Protein AF-A0A0F3QFW1-F1 (afdb_monomer_lite)

Organism: NCBI:txid1359194

Sequence (48 aa):
MDIANLWQEAKDIPSIETYERFILGLDLLFCFGLIDIENNLIMRKKLC

Secondary structure (DSSP, 8-state):
-BHHHHHHHHTTSTTT-SHHHHHHHHHHHHHTTSEEEETTEEEEPP--

Radius of gyration: 10.91 Å; chains: 1; bounding box: 23×20×29 Å

Foldseek 3Di:
DALVVVCVVCCPPVCQVDPVSSVVVVVVCVVVVQWDADPRDIHGDDDD

pLDDT: mean 91.62, std 7.1, range [59.31, 96.56]

Structure (mmCIF, N/CA/C/O backbone):
data_AF-A0A0F3QFW1-F1
#
_entry.id   AF-A0A0F3QFW1-F1
#
loop_
_atom_site.group_PDB
_atom_site.id
_atom_site.type_symbol
_atom_site.label_atom_id
_atom_site.label_alt_id
_atom_site.label_comp_id
_atom_site.label_asym_id
_atom_site.label_entity_id
_atom_site.label_seq_id
_atom_site.pdbx_PDB_ins_code
_atom_site.Cartn_x
_atom_site.Cartn_y
_atom_site.Ca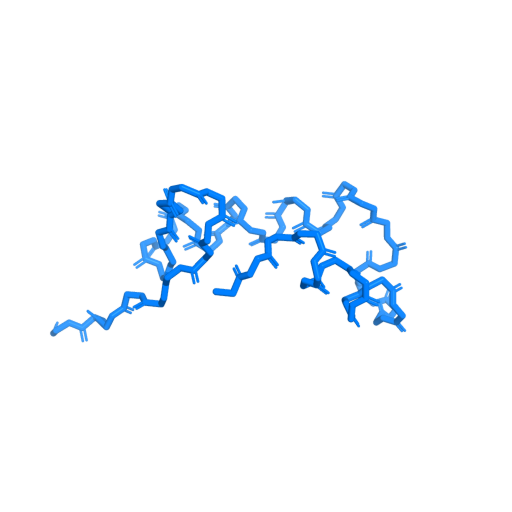rtn_z
_atom_site.occupancy
_atom_site.B_iso_or_equiv
_atom_site.auth_seq_id
_atom_site.auth_comp_id
_atom_site.auth_asym_id
_atom_site.auth_atom_id
_atom_site.pdbx_PDB_model_num
ATOM 1 N N . MET A 1 1 ? 5.896 -1.798 10.801 1.00 82.88 1 MET A N 1
ATOM 2 C CA . MET A 1 1 ? 6.905 -2.199 9.788 1.00 82.88 1 MET A CA 1
ATOM 3 C C . MET A 1 1 ? 7.073 -1.041 8.827 1.00 82.88 1 MET A C 1
ATOM 5 O O . MET A 1 1 ? 6.063 -0.440 8.490 1.00 82.88 1 MET A O 1
ATOM 9 N N . ASP A 1 2 ? 8.301 -0.700 8.444 1.00 91.88 2 ASP A N 1
ATOM 10 C CA . ASP A 1 2 ? 8.543 0.371 7.469 1.00 91.88 2 ASP A CA 1
ATOM 11 C C . ASP A 1 2 ? 7.990 -0.003 6.083 1.00 91.88 2 ASP A C 1
ATOM 13 O O . ASP A 1 2 ? 8.146 -1.144 5.640 1.00 91.88 2 ASP A O 1
ATOM 17 N N . ILE A 1 3 ? 7.325 0.948 5.419 1.00 90.75 3 ILE A N 1
ATOM 18 C CA . ILE A 1 3 ? 6.657 0.726 4.126 1.00 90.75 3 ILE A CA 1
ATOM 19 C C . ILE A 1 3 ? 7.659 0.337 3.030 1.00 90.75 3 ILE A C 1
ATOM 21 O O . ILE A 1 3 ? 7.349 -0.527 2.208 1.00 90.75 3 ILE A O 1
ATOM 25 N N . ALA A 1 4 ? 8.856 0.930 3.010 1.00 92.25 4 ALA A N 1
ATOM 26 C CA . ALA A 1 4 ? 9.852 0.636 1.984 1.00 92.25 4 ALA A CA 1
ATOM 27 C C . ALA A 1 4 ? 10.418 -0.779 2.152 1.00 92.25 4 ALA A C 1
ATOM 29 O O . ALA A 1 4 ? 10.567 -1.496 1.162 1.00 92.25 4 ALA A O 1
ATOM 30 N N . ASN A 1 5 ? 10.658 -1.207 3.393 1.00 93.62 5 ASN A N 1
ATOM 31 C CA . ASN A 1 5 ? 11.068 -2.583 3.679 1.00 93.62 5 ASN A CA 1
ATOM 32 C C . ASN A 1 5 ? 9.967 -3.590 3.321 1.00 93.62 5 ASN A C 1
ATOM 34 O O . ASN A 1 5 ? 10.255 -4.589 2.666 1.00 93.62 5 ASN A O 1
ATOM 38 N N . LEU A 1 6 ? 8.704 -3.299 3.660 1.00 93.00 6 LEU A N 1
ATOM 39 C CA . LEU A 1 6 ? 7.586 -4.161 3.269 1.00 93.00 6 LEU A CA 1
ATOM 40 C C . LEU A 1 6 ? 7.477 -4.279 1.743 1.00 93.00 6 LEU A C 1
ATOM 42 O O . LEU A 1 6 ? 7.229 -5.366 1.231 1.00 93.00 6 LEU A O 1
ATOM 46 N N . TRP A 1 7 ? 7.698 -3.187 1.008 1.00 94.69 7 TRP A N 1
ATOM 47 C CA . TRP A 1 7 ? 7.729 -3.227 -0.452 1.00 94.69 7 TRP A CA 1
ATOM 48 C C . TRP A 1 7 ? 8.848 -4.134 -0.985 1.00 94.69 7 TRP A C 1
ATOM 50 O O . TRP A 1 7 ? 8.604 -4.917 -1.902 1.00 94.69 7 TRP A O 1
ATOM 60 N N . GLN A 1 8 ? 10.055 -4.077 -0.407 1.00 95.44 8 GLN A N 1
ATOM 61 C CA . GLN A 1 8 ? 11.152 -4.956 -0.830 1.00 95.44 8 GLN A CA 1
ATOM 62 C C . GLN A 1 8 ? 10.814 -6.440 -0.667 1.00 95.44 8 GLN A C 1
ATOM 64 O O . GLN A 1 8 ? 11.235 -7.231 -1.504 1.00 95.44 8 GLN A O 1
ATOM 69 N N . GLU A 1 9 ? 10.053 -6.803 0.365 1.00 93.31 9 GLU A N 1
ATOM 70 C CA . GLU A 1 9 ? 9.588 -8.177 0.585 1.00 93.31 9 GLU A CA 1
ATOM 71 C C . GLU A 1 9 ? 8.399 -8.543 -0.322 1.00 93.31 9 GLU A C 1
ATOM 73 O O . GLU A 1 9 ? 8.289 -9.672 -0.796 1.00 93.31 9 GLU A O 1
ATOM 78 N N . ALA A 1 10 ? 7.497 -7.593 -0.578 1.00 94.25 10 ALA A N 1
ATOM 79 C CA . ALA A 1 10 ? 6.247 -7.831 -1.294 1.00 94.25 10 ALA A CA 1
ATOM 80 C C . ALA A 1 10 ? 6.399 -7.876 -2.822 1.00 94.25 10 ALA A C 1
ATOM 82 O O . ALA A 1 10 ? 5.608 -8.545 -3.487 1.00 94.25 10 ALA A O 1
ATOM 83 N N . LYS A 1 11 ? 7.392 -7.181 -3.392 1.00 94.88 11 LYS A N 1
ATOM 84 C CA . LYS A 1 11 ? 7.577 -7.067 -4.852 1.00 94.88 11 LYS A CA 1
ATOM 85 C C . LYS A 1 11 ? 7.812 -8.409 -5.555 1.00 94.88 11 LYS A C 1
ATOM 87 O O . LYS A 1 11 ? 7.464 -8.543 -6.721 1.00 94.88 11 LYS A O 1
ATOM 92 N N . ASP A 1 12 ? 8.357 -9.396 -4.844 1.00 94.94 12 ASP A N 1
ATOM 93 C CA . ASP A 1 12 ? 8.646 -10.728 -5.391 1.00 94.94 12 ASP A CA 1
ATOM 94 C C . ASP A 1 12 ? 7.411 -11.654 -5.362 1.00 94.94 12 ASP A C 1
ATOM 96 O O . ASP A 1 12 ? 7.443 -12.767 -5.889 1.00 94.94 12 ASP A O 1
ATOM 100 N N . ILE A 1 13 ? 6.298 -11.206 -4.764 1.00 96.25 13 ILE A N 1
ATOM 101 C CA . ILE A 1 13 ? 5.024 -11.930 -4.757 1.00 96.25 13 ILE A CA 1
ATOM 102 C C . ILE A 1 13 ? 4.304 -11.654 -6.088 1.00 96.25 13 ILE A C 1
ATOM 104 O O . ILE A 1 13 ? 3.915 -10.507 -6.322 1.00 96.25 13 ILE A O 1
ATOM 108 N N . PRO A 1 14 ? 4.023 -12.672 -6.931 1.00 93.19 14 PRO A N 1
ATOM 109 C CA . PRO A 1 14 ? 3.465 -12.461 -8.275 1.00 93.19 14 PRO A CA 1
ATOM 110 C C . PRO A 1 14 ? 2.122 -11.717 -8.313 1.00 93.19 14 PRO A C 1
ATOM 112 O O . PRO A 1 14 ? 1.814 -11.012 -9.267 1.00 93.19 14 PRO A O 1
ATOM 115 N N . SER A 1 15 ? 1.292 -11.858 -7.275 1.00 91.56 15 SER A N 1
ATOM 116 C CA . SER A 1 15 ? 0.014 -11.140 -7.188 1.00 91.56 15 SER A CA 1
ATOM 117 C C . SER A 1 15 ? 0.171 -9.657 -6.845 1.00 91.56 15 SER A C 1
ATOM 119 O O . SER A 1 15 ? -0.762 -8.887 -7.062 1.00 91.56 15 SER A O 1
ATOM 121 N N . ILE A 1 16 ? 1.320 -9.263 -6.289 1.00 94.38 16 ILE A N 1
ATOM 122 C CA . ILE A 1 16 ? 1.646 -7.877 -5.968 1.00 94.38 16 ILE A CA 1
ATOM 123 C C . ILE A 1 16 ? 2.456 -7.312 -7.128 1.00 94.38 16 ILE A C 1
ATOM 125 O O . ILE A 1 16 ? 1.883 -6.518 -7.850 1.00 94.38 16 ILE A O 1
ATOM 129 N N . GLU A 1 17 ? 3.681 -7.791 -7.381 1.00 87.94 17 GLU A N 1
ATOM 130 C CA . GLU A 1 17 ? 4.586 -7.531 -8.532 1.00 87.94 17 GLU A CA 1
ATOM 131 C C . GLU A 1 17 ? 4.893 -6.056 -8.894 1.00 87.94 17 GLU A C 1
ATOM 133 O O . GLU A 1 17 ? 6.033 -5.717 -9.202 1.00 87.94 17 GLU A O 1
ATOM 138 N N . THR A 1 18 ? 3.919 -5.149 -8.839 1.00 96.06 18 THR A N 1
ATOM 139 C CA . THR A 1 18 ? 4.046 -3.721 -9.120 1.00 96.06 18 THR A CA 1
ATOM 140 C C . THR A 1 18 ? 3.814 -2.890 -7.864 1.00 96.06 18 THR A C 1
ATOM 142 O O . THR A 1 18 ? 3.088 -3.277 -6.941 1.00 96.06 18 THR A O 1
ATOM 145 N N . TYR A 1 19 ? 4.424 -1.706 -7.844 1.00 94.88 19 TYR A N 1
ATOM 146 C CA . TYR A 1 19 ? 4.287 -0.775 -6.729 1.00 94.88 19 TYR A CA 1
ATOM 147 C C . TYR A 1 19 ? 2.839 -0.281 -6.580 1.00 94.88 19 TYR A C 1
ATOM 149 O O . TYR A 1 19 ? 2.336 -0.138 -5.471 1.00 94.88 19 TYR A O 1
ATOM 157 N N . GLU A 1 20 ? 2.118 -0.100 -7.686 1.00 96.56 20 GLU A N 1
ATOM 158 C CA . GLU A 1 20 ? 0.715 0.321 -7.685 1.00 96.56 20 GLU A CA 1
ATOM 159 C C . GLU A 1 20 ? -0.188 -0.721 -7.021 1.00 96.56 20 GLU A C 1
ATOM 161 O O . GLU A 1 20 ? -1.034 -0.371 -6.204 1.00 96.56 20 GLU A O 1
ATOM 166 N N . ARG A 1 21 ? 0.004 -2.010 -7.330 1.00 96.50 21 ARG A N 1
ATOM 167 C CA . ARG A 1 21 ? -0.751 -3.103 -6.698 1.00 96.50 21 ARG A CA 1
ATOM 168 C C . ARG A 1 21 ? -0.438 -3.212 -5.209 1.00 96.50 21 ARG A C 1
ATOM 170 O O . ARG A 1 21 ? -1.337 -3.489 -4.419 1.00 96.50 21 ARG A O 1
ATOM 177 N N . PHE A 1 22 ? 0.812 -2.961 -4.827 1.00 96.50 22 PHE A N 1
ATOM 178 C CA . PHE A 1 22 ? 1.212 -2.880 -3.427 1.00 96.50 22 PHE A CA 1
ATOM 179 C C . PHE A 1 22 ? 0.467 -1.764 -2.683 1.00 96.50 22 PHE A C 1
ATOM 181 O O . PHE A 1 22 ? -0.156 -2.034 -1.656 1.00 96.50 22 PHE A O 1
ATOM 188 N N . ILE A 1 23 ? 0.464 -0.543 -3.227 1.00 95.44 23 ILE A N 1
ATOM 189 C CA . ILE A 1 23 ? -0.244 0.598 -2.630 1.00 95.44 23 ILE A CA 1
ATOM 190 C C . ILE A 1 23 ? -1.753 0.345 -2.570 1.00 95.44 23 ILE A C 1
ATOM 192 O O . ILE A 1 23 ? -2.341 0.509 -1.508 1.00 95.44 23 ILE A O 1
ATOM 196 N N . LEU A 1 24 ? -2.363 -0.171 -3.641 1.00 96.31 24 LEU A N 1
ATOM 197 C CA . LEU A 1 24 ? -3.787 -0.528 -3.652 1.00 96.31 24 LEU A CA 1
ATOM 198 C C . LEU A 1 24 ? -4.151 -1.550 -2.566 1.00 96.31 24 LEU A C 1
ATOM 200 O O . LEU A 1 24 ? -5.213 -1.457 -1.951 1.00 96.31 24 LEU A O 1
ATOM 204 N N . GLY A 1 25 ? -3.276 -2.527 -2.315 1.00 95.19 25 GLY A N 1
ATOM 205 C CA . GLY A 1 25 ? -3.452 -3.483 -1.225 1.00 95.19 25 GLY A CA 1
ATOM 206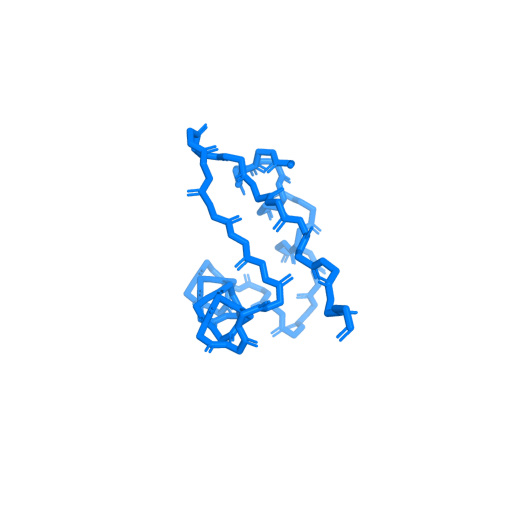 C C . GLY A 1 25 ? -3.401 -2.815 0.150 1.00 95.19 25 GLY A C 1
ATOM 207 O O . GLY A 1 25 ? -4.230 -3.119 1.007 1.00 95.19 25 GLY A O 1
ATOM 208 N N . LEU A 1 26 ? -2.467 -1.884 0.361 1.00 94.88 26 LEU A N 1
ATOM 209 C CA . LEU A 1 26 ? -2.382 -1.116 1.606 1.00 94.88 26 LEU A CA 1
ATOM 210 C C . LEU A 1 26 ? -3.601 -0.212 1.808 1.00 94.88 26 LEU A C 1
ATOM 212 O O . LEU A 1 26 ? -4.171 -0.220 2.899 1.00 94.88 26 LEU A O 1
ATOM 216 N N . ASP A 1 27 ? -4.041 0.492 0.765 1.00 95.44 27 ASP A N 1
ATOM 217 C CA . ASP A 1 27 ? -5.234 1.340 0.798 1.00 95.44 27 ASP A CA 1
ATOM 218 C C . ASP A 1 27 ? -6.471 0.524 1.180 1.00 95.44 27 ASP A C 1
ATOM 220 O O . ASP A 1 27 ? -7.231 0.920 2.061 1.00 95.44 27 ASP A O 1
ATOM 224 N N . LEU A 1 28 ? -6.641 -0.666 0.591 1.00 96.50 28 LEU A N 1
ATOM 225 C CA . LEU A 1 28 ? -7.740 -1.569 0.933 1.00 96.50 28 LEU A CA 1
ATOM 226 C C . LEU A 1 28 ? -7.720 -1.957 2.419 1.00 96.50 28 LEU A C 1
ATOM 228 O O . LEU A 1 28 ? -8.745 -1.879 3.100 1.00 96.50 28 LEU A O 1
ATOM 232 N N . LEU A 1 29 ? -6.557 -2.371 2.931 1.00 94.69 29 LEU A N 1
ATOM 233 C CA . LEU A 1 29 ? -6.399 -2.760 4.334 1.00 94.69 29 LEU A CA 1
ATOM 234 C C . LEU A 1 29 ? -6.656 -1.583 5.284 1.00 94.69 29 LEU A C 1
ATOM 236 O O . LEU A 1 29 ? -7.257 -1.774 6.344 1.00 94.69 29 LEU A O 1
ATOM 240 N N . PHE A 1 30 ? -6.223 -0.380 4.907 1.00 94.12 30 PHE A N 1
ATOM 241 C CA . PHE A 1 30 ? -6.456 0.843 5.666 1.00 94.12 30 PHE A CA 1
ATOM 242 C C . PHE A 1 30 ? -7.944 1.213 5.678 1.00 94.12 30 PHE A C 1
ATOM 244 O O . PHE A 1 30 ? -8.515 1.436 6.745 1.00 94.12 30 PHE A O 1
ATOM 251 N N . CYS A 1 31 ? -8.613 1.182 4.521 1.00 95.56 31 CYS A N 1
ATOM 252 C CA . CYS A 1 31 ? -10.051 1.429 4.407 1.00 95.56 31 CYS A CA 1
ATOM 253 C C . CYS A 1 31 ? -10.888 0.443 5.231 1.00 95.56 31 CYS A C 1
ATOM 255 O O . CYS A 1 31 ? -11.914 0.824 5.789 1.00 95.56 31 CYS A O 1
ATOM 257 N N . PHE A 1 32 ? -10.452 -0.814 5.341 1.00 95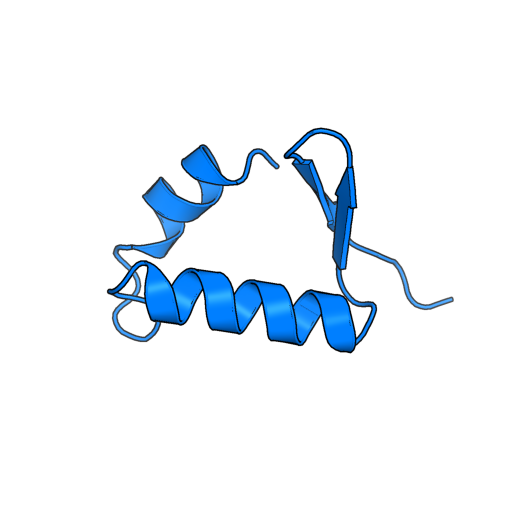.12 32 PHE A N 1
ATOM 258 C CA . PHE A 1 32 ? -11.108 -1.818 6.186 1.00 95.12 32 PHE A CA 1
ATOM 259 C C . PHE A 1 32 ? -10.752 -1.688 7.672 1.00 95.12 32 PHE A C 1
ATOM 261 O O . PHE A 1 32 ? -11.238 -2.467 8.492 1.00 95.12 32 PHE A O 1
ATOM 268 N N . GLY A 1 33 ? -9.909 -0.720 8.038 1.00 93.62 33 GLY A N 1
ATOM 269 C CA . GLY A 1 33 ? -9.462 -0.515 9.409 1.00 93.62 33 GLY A CA 1
ATOM 270 C C . GLY A 1 33 ? -8.628 -1.678 9.943 1.00 93.62 33 GLY A C 1
ATOM 271 O O . GLY A 1 33 ? -8.590 -1.882 11.153 1.00 93.62 33 GLY A O 1
ATOM 272 N N . LEU A 1 34 ? -7.991 -2.459 9.065 1.00 94.88 34 LEU A N 1
ATOM 273 C CA . LEU A 1 34 ? -7.127 -3.584 9.439 1.00 94.88 34 LEU A CA 1
ATOM 274 C C . LEU A 1 34 ? -5.699 -3.126 9.740 1.00 94.88 34 LEU A C 1
ATOM 276 O O . LEU A 1 34 ? -4.984 -3.766 10.519 1.00 94.88 34 LEU A O 1
ATOM 280 N N . ILE A 1 35 ? -5.289 -2.013 9.135 1.00 94.50 35 ILE A N 1
ATOM 281 C CA . ILE A 1 35 ? -4.012 -1.362 9.402 1.00 94.50 35 ILE A CA 1
ATOM 282 C C . ILE A 1 35 ? -4.198 0.133 9.639 1.00 94.50 35 ILE A C 1
ATOM 284 O O . ILE A 1 35 ? -5.185 0.723 9.207 1.00 94.50 35 ILE A O 1
ATOM 288 N N . ASP A 1 36 ? -3.214 0.721 10.305 1.00 94.00 36 ASP A N 1
ATOM 289 C CA . ASP A 1 36 ? -3.009 2.160 10.406 1.00 94.00 36 ASP A CA 1
ATOM 290 C C . ASP A 1 36 ? -1.581 2.501 9.954 1.00 94.00 36 ASP A C 1
ATOM 292 O O . ASP A 1 36 ? -0.712 1.618 9.914 1.00 94.00 36 ASP A O 1
ATOM 296 N N . ILE A 1 37 ? -1.340 3.761 9.598 1.00 90.00 37 ILE A N 1
ATOM 297 C CA . ILE A 1 37 ? -0.028 4.242 9.158 1.00 90.00 37 ILE A CA 1
ATOM 298 C C . ILE A 1 37 ? 0.378 5.428 10.029 1.00 90.00 37 ILE A C 1
ATOM 300 O O . ILE A 1 37 ? -0.151 6.528 9.900 1.00 90.00 37 ILE A O 1
ATOM 304 N N . GLU A 1 38 ? 1.380 5.214 10.879 1.00 91.19 38 GLU A N 1
ATOM 305 C CA . GLU A 1 38 ? 1.931 6.242 11.763 1.00 91.19 38 GLU A CA 1
ATOM 306 C C . GLU A 1 38 ? 3.431 6.383 11.504 1.00 91.19 38 GLU A C 1
ATOM 308 O O . GLU A 1 38 ? 4.170 5.405 11.587 1.00 91.19 38 GLU A O 1
ATOM 313 N N . ASN A 1 39 ? 3.911 7.593 11.192 1.00 88.62 39 ASN A N 1
ATOM 314 C CA . ASN A 1 39 ? 5.338 7.862 10.947 1.00 88.62 39 ASN A CA 1
ATOM 315 C C . ASN A 1 39 ? 5.987 6.899 9.922 1.00 88.62 39 ASN A C 1
ATOM 317 O O . ASN A 1 39 ? 7.078 6.386 10.159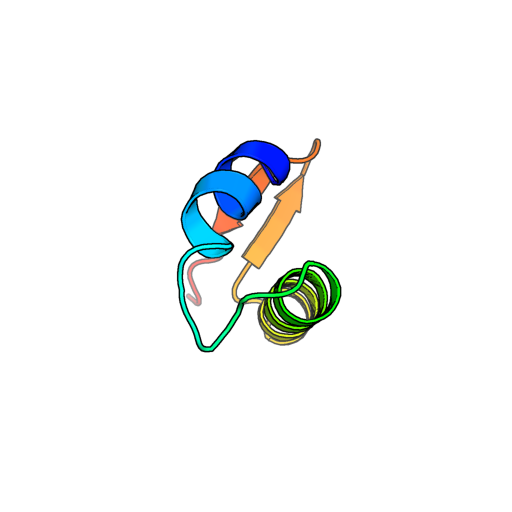 1.00 88.62 39 ASN A O 1
ATOM 321 N N . ASN A 1 40 ? 5.308 6.625 8.800 1.00 84.38 40 ASN A N 1
ATOM 322 C CA . ASN A 1 40 ? 5.704 5.641 7.772 1.00 84.38 40 ASN A CA 1
ATOM 323 C C . ASN A 1 40 ? 5.791 4.177 8.248 1.00 84.38 40 ASN A C 1
ATOM 325 O O . ASN A 1 40 ? 6.309 3.316 7.532 1.00 84.38 40 ASN A O 1
ATOM 329 N N . LEU A 1 41 ? 5.254 3.863 9.427 1.00 89.94 41 LEU A N 1
ATOM 330 C CA . LEU A 1 41 ? 5.164 2.505 9.937 1.00 89.94 41 LEU A CA 1
ATOM 331 C C . LEU A 1 41 ? 3.737 1.986 9.806 1.00 89.94 41 LEU A C 1
ATOM 333 O O . LEU A 1 41 ? 2.786 2.590 10.292 1.00 89.94 41 LEU A O 1
ATOM 337 N N . ILE A 1 42 ? 3.609 0.805 9.207 1.00 92.50 42 ILE A N 1
ATOM 338 C CA . ILE A 1 42 ? 2.354 0.058 9.184 1.00 92.50 42 ILE A CA 1
ATOM 339 C C . ILE A 1 42 ? 2.144 -0.593 10.550 1.00 92.50 42 ILE A C 1
ATOM 341 O O . ILE A 1 42 ? 2.992 -1.373 11.015 1.00 92.50 42 ILE A O 1
ATOM 345 N N . MET A 1 43 ? 0.994 -0.294 11.147 1.00 92.94 43 MET A N 1
ATOM 346 C CA . MET A 1 43 ? 0.511 -0.800 12.427 1.00 92.94 43 MET A CA 1
ATOM 347 C C . MET A 1 43 ? -0.692 -1.708 12.179 1.00 92.94 43 MET A C 1
ATOM 349 O O . MET A 1 43 ? -1.610 -1.342 11.455 1.00 92.94 43 MET A O 1
ATOM 353 N N . ARG A 1 44 ? -0.714 -2.910 12.766 1.00 91.25 44 ARG A N 1
ATOM 354 C CA . AR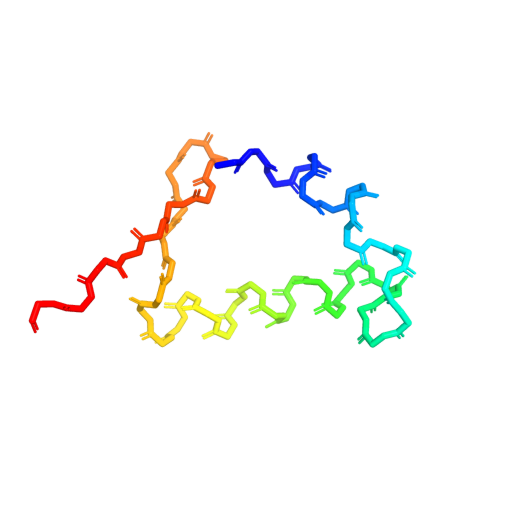G A 1 44 ? -1.886 -3.796 12.666 1.00 91.25 44 ARG A CA 1
ATOM 355 C C . ARG A 1 44 ? -2.923 -3.386 13.700 1.00 91.25 44 ARG A C 1
ATOM 357 O O . ARG A 1 44 ? -2.607 -3.340 14.890 1.00 91.25 44 ARG A O 1
ATOM 364 N N . LYS A 1 45 ? -4.162 -3.168 13.268 1.00 87.81 45 LYS A N 1
ATOM 365 C CA . LYS A 1 45 ? -5.268 -2.867 14.173 1.00 87.81 45 LYS A CA 1
ATOM 366 C C . LYS A 1 45 ? -5.917 -4.176 14.614 1.00 87.81 45 LYS A C 1
ATOM 368 O O . LYS A 1 45 ? -6.338 -4.983 13.788 1.00 87.81 45 LYS A O 1
ATOM 373 N N . LYS A 1 46 ? -5.972 -4.422 15.925 1.00 77.25 46 LYS A N 1
ATOM 374 C CA . LYS A 1 46 ? -6.802 -5.507 16.459 1.00 77.25 46 LYS A CA 1
ATOM 375 C C . LYS A 1 46 ? -8.247 -5.023 16.443 1.00 77.25 46 LYS A C 1
ATOM 377 O O . LYS A 1 46 ? -8.552 -4.013 17.070 1.00 77.25 46 LYS A O 1
ATOM 382 N N . LEU A 1 47 ? -9.105 -5.726 15.713 1.00 66.62 47 LEU A N 1
ATOM 383 C CA . LEU A 1 47 ? -10.547 -5.587 15.876 1.00 66.62 47 LEU A CA 1
ATOM 384 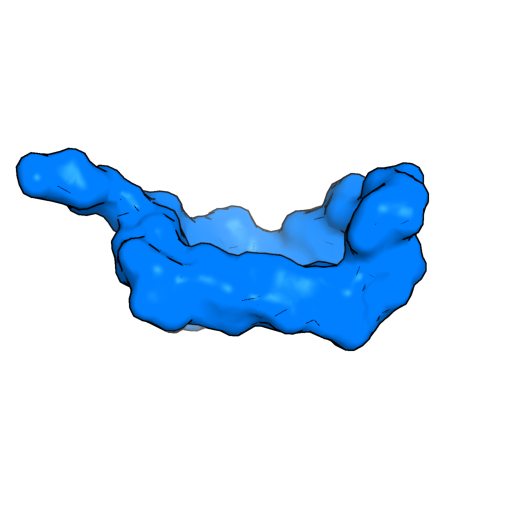C C . LEU A 1 47 ? -10.882 -6.164 17.260 1.00 66.62 47 LEU A C 1
ATOM 386 O O . LEU A 1 47 ? -10.614 -7.341 17.507 1.00 66.62 47 LEU A O 1
ATOM 390 N N . CYS A 1 48 ? -11.321 -5.296 18.173 1.00 59.31 48 CYS A N 1
ATOM 391 C CA . CYS A 1 48 ? -11.847 -5.680 19.482 1.00 59.31 48 CYS A CA 1
ATOM 392 C C . CYS A 1 48 ? -13.221 -6.336 19.340 1.00 59.31 48 CYS A C 1
ATOM 394 O O . CYS A 1 48 ? -13.985 -5.889 18.454 1.00 59.31 48 CYS A O 1
#